Protein AF-A0AAV2HJH3-F1 (afdb_monomer_lite)

InterPro domains:
  IPR036179 Immunoglobulin-like domain superfamily [SSF48726] (33-113)

Organism: Lymnaea stagnalis (NCBI:txid6523)

Sequence (180 aa):
MWKGHMTFYKPNVLYTSAIHNLTVNGVTNITFILEENTHILLSCHVDGNPVSEIQLYNGPYLLIRKSDDKEPISLHTSHYMTCNSFNTFTCVAIQPHTKVNRSVELYTECPIRLKQLIANVTTQLESHIGSLVAILIDIYGYPKPIYYGIIKSNATEISFDVTGWNAFATGYEVSYQEDT

pLDDT: mean 74.4, std 19.14, range [25.94, 95.75]

Foldseek 3Di:
DDDDDDDDDDDQDFFAKDWPAWDWQPDGDQEEEEEAQDKTKTKIKMFGQQFQKKWKDWVVHTPDMDGDRDPTDMDIDIDGHHLDQKTKMKMWIDDPVDIDMDIHIYGYFYDKDWPDDPPPPPVQLVVAAQHWDWDKTQIGGPPPDWDKDWDDDPVDIDIDGADDNIRTDTDDRDDDDDDD

Radius of gyration: 29.6 Å; chains: 1; bounding box: 78×34×103 Å

Secondary structure (DSSP, 8-state):
------PPP--------EEEEEEETTB--SEEEEETT-EEEEEEEEE-SS--EEEEEETTEEEEEE--SSSSEEEEEEEEPPS-S-EEEEEEEE-SS-EEEEEEEEEEEEEEEES---TTHHHHHHTTTTS---B--BEEEESPP-EEEEEE-SS-EEEEEE-SSB--B-----------

Structure (mmCIF, N/CA/C/O backbone):
data_AF-A0AAV2HJH3-F1
#
_entry.id   AF-A0AAV2HJH3-F1
#
loop_
_atom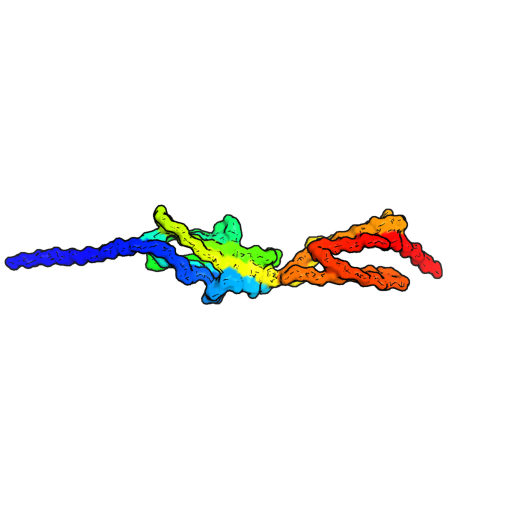_site.group_PDB
_atom_site.id
_atom_site.type_symbol
_atom_site.label_atom_id
_atom_site.label_alt_id
_atom_site.label_comp_id
_atom_site.label_asym_id
_atom_site.label_entity_id
_atom_site.label_seq_id
_atom_site.pdbx_PDB_ins_code
_atom_site.Cartn_x
_atom_site.Cartn_y
_atom_site.Cartn_z
_atom_site.occupancy
_atom_site.B_iso_or_equiv
_atom_site.auth_seq_id
_atom_site.auth_comp_id
_atom_site.auth_asym_id
_atom_site.auth_atom_id
_atom_site.pdbx_PDB_model_num
ATOM 1 N N . MET A 1 1 ? 46.945 -14.490 -51.896 1.00 42.69 1 MET A N 1
ATOM 2 C CA . MET A 1 1 ? 45.886 -14.992 -50.991 1.00 42.69 1 MET A CA 1
ATOM 3 C C . MET A 1 1 ? 45.442 -13.833 -50.113 1.00 42.69 1 MET A C 1
ATOM 5 O O . MET A 1 1 ? 46.225 -13.404 -49.278 1.00 42.69 1 MET A O 1
ATOM 9 N N . TRP A 1 2 ? 44.252 -13.275 -50.338 1.00 43.22 2 TRP A N 1
ATOM 10 C CA . TRP A 1 2 ? 43.721 -12.185 -49.513 1.00 43.22 2 TRP A CA 1
ATOM 11 C C . TRP A 1 2 ? 42.886 -12.784 -48.377 1.00 43.22 2 TRP A C 1
ATOM 13 O O . TRP A 1 2 ? 41.872 -13.427 -48.634 1.00 43.22 2 TRP A O 1
ATOM 23 N N . LYS A 1 3 ? 43.329 -12.614 -47.125 1.00 47.69 3 LYS A N 1
ATOM 24 C CA . LYS A 1 3 ? 42.519 -12.919 -45.938 1.00 47.69 3 LYS A CA 1
ATOM 25 C C . LYS A 1 3 ? 41.659 -11.694 -45.631 1.00 47.69 3 LYS A C 1
ATOM 27 O O . LYS A 1 3 ? 42.154 -10.722 -45.071 1.00 47.69 3 LYS A O 1
ATOM 32 N N . GLY A 1 4 ? 40.393 -11.731 -46.037 1.00 53.78 4 GLY A N 1
ATOM 33 C CA . GLY A 1 4 ? 39.408 -10.732 -45.632 1.00 53.78 4 GLY A CA 1
ATOM 34 C C . GLY A 1 4 ? 39.050 -10.924 -44.161 1.00 53.78 4 GLY A C 1
ATOM 35 O O . GLY A 1 4 ? 38.583 -11.992 -43.773 1.00 53.78 4 GLY A O 1
ATOM 36 N N . HIS A 1 5 ? 39.298 -9.907 -43.340 1.00 58.62 5 HIS A N 1
ATOM 37 C CA . HIS A 1 5 ? 38.822 -9.859 -41.963 1.00 58.62 5 HIS A CA 1
ATOM 38 C C . HIS A 1 5 ? 37.336 -9.486 -41.998 1.00 58.62 5 HIS A C 1
ATOM 40 O O . HIS A 1 5 ? 36.984 -8.379 -42.402 1.00 58.62 5 HIS A O 1
ATOM 46 N N . MET A 1 6 ? 36.462 -10.424 -41.640 1.00 56.09 6 MET A N 1
ATOM 47 C CA . MET A 1 6 ? 35.020 -10.195 -41.606 1.00 56.09 6 MET A CA 1
ATOM 48 C C . MET A 1 6 ? 34.626 -9.818 -40.177 1.00 56.09 6 MET A C 1
ATOM 50 O O . MET A 1 6 ? 34.663 -10.654 -39.277 1.00 56.09 6 MET A O 1
ATOM 54 N N . THR A 1 7 ? 34.300 -8.545 -39.957 1.00 71.81 7 THR A N 1
ATOM 55 C CA . THR A 1 7 ? 33.823 -8.054 -38.659 1.00 71.81 7 THR A CA 1
ATOM 56 C C . THR A 1 7 ? 32.303 -8.131 -38.637 1.00 71.81 7 THR A C 1
ATOM 58 O O . THR A 1 7 ? 31.633 -7.485 -39.439 1.00 71.81 7 THR A O 1
ATOM 61 N N . PHE A 1 8 ? 31.746 -8.917 -37.719 1.00 67.62 8 PHE A N 1
ATOM 62 C CA . PHE A 1 8 ? 30.304 -8.960 -37.502 1.00 67.62 8 PHE A CA 1
ATOM 63 C C . PHE A 1 8 ? 29.881 -7.750 -36.662 1.00 67.62 8 PHE A C 1
ATOM 65 O O . PHE A 1 8 ? 30.355 -7.570 -35.541 1.00 67.62 8 PHE A O 1
ATOM 72 N N . TYR A 1 9 ? 28.993 -6.916 -37.203 1.00 69.75 9 TYR A N 1
ATOM 73 C CA . TYR A 1 9 ? 28.353 -5.833 -36.459 1.00 69.75 9 TYR A CA 1
ATOM 74 C C . TYR A 1 9 ? 27.132 -6.386 -35.723 1.00 69.75 9 TYR A C 1
ATOM 76 O O . TYR A 1 9 ? 26.241 -6.961 -36.348 1.00 69.75 9 TYR A O 1
ATOM 84 N N . LYS A 1 10 ? 27.081 -6.218 -34.398 1.00 74.94 10 LYS A N 1
ATOM 85 C CA . LYS A 1 10 ? 25.877 -6.497 -33.611 1.00 74.94 10 LYS A CA 1
ATOM 86 C C . LYS A 1 10 ? 25.060 -5.200 -33.534 1.00 74.94 10 LYS A C 1
ATOM 88 O O . LYS A 1 10 ? 25.509 -4.278 -32.853 1.00 74.94 10 LYS A O 1
ATOM 93 N N . PRO A 1 11 ? 23.911 -5.086 -34.225 1.00 75.75 11 PRO A N 1
ATOM 94 C CA . PRO A 1 11 ? 23.090 -3.884 -34.140 1.00 75.75 11 PRO A CA 1
ATOM 95 C C . PRO A 1 11 ? 22.551 -3.701 -32.719 1.00 75.75 11 PRO A C 1
ATOM 97 O O . PRO A 1 11 ? 22.084 -4.659 -32.101 1.00 75.75 11 PRO A O 1
ATOM 100 N N . ASN A 1 12 ? 22.620 -2.470 -32.207 1.00 77.94 12 ASN A N 1
ATOM 101 C CA . ASN A 1 12 ? 21.984 -2.095 -30.948 1.00 77.94 12 ASN A CA 1
ATOM 102 C C . ASN A 1 12 ? 20.540 -1.664 -31.239 1.00 77.94 12 ASN A C 1
ATOM 104 O O . ASN A 1 12 ? 20.315 -0.595 -31.807 1.00 77.94 12 ASN A O 1
ATOM 108 N N . VAL A 1 13 ? 19.574 -2.529 -30.930 1.00 80.19 13 VAL A N 1
ATOM 109 C CA . VAL A 1 13 ? 18.151 -2.289 -31.207 1.00 80.19 13 VAL A CA 1
ATOM 110 C C . VAL A 1 13 ? 17.527 -1.586 -30.009 1.00 80.19 13 VAL A C 1
ATOM 112 O O . VAL A 1 13 ? 17.423 -2.184 -28.943 1.00 80.19 13 VAL A O 1
ATOM 115 N N . LEU A 1 14 ? 17.118 -0.331 -30.195 1.00 83.00 14 LEU A N 1
ATOM 116 C CA . LEU A 1 14 ? 16.471 0.484 -29.164 1.00 83.00 14 LEU A CA 1
ATOM 117 C C . LEU A 1 14 ? 14.959 0.232 -29.140 1.00 83.00 14 LEU A C 1
ATOM 119 O O . LEU A 1 14 ? 14.333 0.145 -30.200 1.00 83.00 14 LEU A O 1
ATOM 123 N N . TYR A 1 15 ? 14.369 0.153 -27.949 1.00 84.69 15 TYR A N 1
ATOM 124 C CA . TYR A 1 15 ? 12.925 0.002 -27.766 1.00 84.69 15 TYR A CA 1
ATOM 125 C C . TYR A 1 15 ? 12.446 0.574 -26.430 1.00 84.69 15 TYR A C 1
ATOM 127 O O . TYR A 1 15 ? 13.197 0.725 -25.466 1.00 84.69 15 TYR A O 1
ATOM 135 N N . THR A 1 16 ? 11.160 0.913 -26.387 1.00 84.38 16 THR A N 1
ATOM 136 C CA . THR A 1 16 ? 10.537 1.568 -25.235 1.00 84.38 16 THR A CA 1
ATOM 137 C C . THR A 1 16 ? 10.426 0.640 -24.032 1.00 84.38 16 THR A C 1
ATOM 139 O O . THR A 1 16 ? 10.150 -0.548 -24.197 1.00 84.38 16 THR A O 1
ATOM 142 N N . SER A 1 17 ? 10.530 1.198 -22.825 1.00 84.62 17 SER A N 1
ATOM 143 C CA . SER A 1 17 ? 10.336 0.441 -21.593 1.00 84.62 17 SER A CA 1
ATOM 144 C C . SER A 1 17 ? 8.928 -0.117 -21.465 1.00 84.62 17 SER A C 1
ATOM 146 O O . SER A 1 17 ? 7.937 0.579 -21.692 1.00 84.62 17 SER A O 1
ATOM 148 N N . ALA A 1 18 ? 8.858 -1.352 -20.988 1.00 86.81 18 ALA A N 1
ATOM 149 C CA . ALA A 1 18 ? 7.645 -2.029 -20.583 1.00 86.81 18 ALA A CA 1
ATOM 150 C C . ALA A 1 18 ? 7.811 -2.588 -19.163 1.00 86.81 18 ALA A C 1
ATOM 152 O O . ALA A 1 18 ? 8.771 -3.295 -18.855 1.00 86.81 18 ALA A O 1
ATOM 153 N N . ILE A 1 19 ? 6.842 -2.296 -18.289 1.00 87.81 19 ILE A N 1
ATOM 154 C CA . ILE A 1 19 ? 6.736 -2.950 -16.979 1.00 87.81 19 ILE A CA 1
ATOM 155 C C . ILE A 1 19 ? 5.940 -4.243 -17.167 1.00 87.81 19 ILE A C 1
ATOM 157 O O . ILE A 1 19 ? 4.703 -4.237 -17.177 1.00 87.81 19 ILE A O 1
ATOM 161 N N . HIS A 1 20 ? 6.651 -5.360 -17.309 1.00 86.00 20 HIS A N 1
ATOM 162 C CA . HIS A 1 20 ? 6.037 -6.674 -17.503 1.00 86.00 20 HIS A CA 1
ATOM 163 C C . HIS A 1 20 ? 5.218 -7.094 -16.290 1.00 86.00 20 HIS A C 1
ATOM 165 O O . HIS A 1 20 ? 4.068 -7.521 -16.426 1.00 86.00 20 HIS A O 1
ATOM 171 N N . ASN A 1 21 ? 5.793 -6.934 -15.099 1.00 86.00 21 ASN A N 1
ATOM 172 C CA . ASN A 1 21 ? 5.114 -7.262 -13.863 1.00 86.00 21 ASN A CA 1
ATOM 173 C C . ASN A 1 21 ? 5.417 -6.248 -12.753 1.00 86.00 21 ASN A C 1
ATOM 175 O O . ASN A 1 21 ? 6.498 -5.672 -12.655 1.00 86.00 21 ASN A O 1
ATOM 179 N N . LEU A 1 22 ? 4.397 -6.041 -11.930 1.00 92.19 22 LEU A N 1
ATOM 180 C CA . LEU A 1 22 ? 4.505 -5.540 -10.574 1.00 92.19 22 LEU A CA 1
ATOM 181 C C . LEU A 1 22 ? 3.744 -6.558 -9.732 1.00 92.19 22 LEU A C 1
ATOM 183 O O . LEU A 1 22 ? 2.554 -6.771 -9.967 1.00 92.19 22 LEU A O 1
ATOM 187 N N . THR A 1 23 ? 4.442 -7.249 -8.839 1.00 93.25 23 THR A N 1
ATOM 188 C CA . THR A 1 23 ? 3.873 -8.357 -8.067 1.00 93.25 23 THR A CA 1
ATOM 189 C C . THR A 1 23 ? 3.986 -8.122 -6.580 1.00 93.25 23 THR A C 1
ATOM 191 O O . THR A 1 23 ? 5.016 -7.631 -6.112 1.00 93.25 23 THR A O 1
ATOM 194 N N . VAL A 1 24 ? 2.986 -8.605 -5.852 1.00 91.12 24 VAL A N 1
ATOM 195 C CA . VAL A 1 24 ? 3.006 -8.751 -4.396 1.00 91.12 24 VAL A CA 1
ATOM 196 C C . VAL A 1 24 ? 3.103 -10.243 -4.101 1.00 91.12 24 VAL A C 1
ATOM 198 O O . VAL A 1 24 ? 2.250 -11.009 -4.544 1.00 91.12 24 VAL A O 1
ATOM 201 N N . ASN A 1 25 ? 4.164 -10.679 -3.418 1.00 91.75 25 ASN A N 1
ATOM 202 C CA . ASN A 1 25 ? 4.420 -12.096 -3.115 1.00 91.75 25 ASN A CA 1
ATOM 203 C C . ASN A 1 25 ? 4.352 -13.008 -4.362 1.00 91.75 25 ASN A C 1
ATOM 205 O O . ASN A 1 25 ? 3.844 -14.124 -4.308 1.00 91.75 25 ASN A O 1
ATOM 209 N N . GLY A 1 26 ? 4.838 -12.515 -5.507 1.00 89.31 26 GLY A N 1
ATOM 210 C CA . GLY A 1 26 ? 4.837 -13.243 -6.783 1.00 89.31 26 GLY A CA 1
ATOM 211 C C . GLY A 1 26 ? 3.496 -13.255 -7.529 1.00 89.31 26 GLY A C 1
ATOM 212 O O . GLY A 1 26 ? 3.428 -13.769 -8.643 1.00 89.31 26 GLY A O 1
ATOM 213 N N . VAL A 1 27 ? 2.443 -12.654 -6.973 1.00 90.38 27 VAL A N 1
ATOM 214 C CA . VAL A 1 27 ? 1.119 -12.578 -7.601 1.00 90.38 27 VAL A CA 1
ATOM 215 C C . VAL A 1 27 ? 0.965 -11.257 -8.353 1.00 90.38 27 VAL A C 1
ATOM 217 O O . VAL A 1 27 ? 1.280 -10.188 -7.827 1.00 90.38 27 VAL A O 1
ATOM 220 N N . THR A 1 28 ? 0.458 -11.324 -9.586 1.00 85.75 28 THR A N 1
ATOM 221 C CA . THR A 1 28 ? 0.037 -10.148 -10.361 1.00 85.75 28 THR A CA 1
ATOM 222 C C . THR A 1 28 ? -1.455 -9.911 -10.137 1.00 85.75 28 THR A C 1
ATOM 224 O O . THR A 1 28 ? -2.296 -10.613 -10.687 1.00 85.75 28 THR A O 1
ATOM 227 N N . ASN A 1 29 ? -1.799 -8.925 -9.315 1.00 81.56 29 ASN A N 1
ATOM 228 C CA . ASN A 1 29 ? -3.172 -8.441 -9.183 1.00 81.56 29 ASN A CA 1
ATOM 229 C C . ASN A 1 29 ? -3.154 -6.913 -9.078 1.00 81.56 29 ASN A C 1
ATOM 231 O O . ASN A 1 29 ? -2.129 -6.327 -8.731 1.00 81.56 29 ASN A O 1
ATOM 235 N N . ILE A 1 30 ? -4.267 -6.275 -9.422 1.00 81.00 30 ILE A N 1
ATOM 236 C CA . ILE A 1 30 ? -4.428 -4.821 -9.318 1.00 81.00 30 ILE A CA 1
ATOM 237 C C . ILE A 1 30 ? -4.726 -4.435 -7.866 1.00 81.00 30 ILE A C 1
ATOM 239 O O . ILE A 1 30 ? -4.262 -3.394 -7.408 1.00 81.00 30 ILE A O 1
ATOM 243 N N . THR A 1 31 ? -5.425 -5.310 -7.137 1.00 87.12 31 THR A N 1
ATOM 244 C CA . THR A 1 31 ? -5.862 -5.064 -5.765 1.00 87.12 31 THR A CA 1
ATOM 245 C C . THR A 1 31 ? -5.603 -6.275 -4.874 1.00 87.12 31 THR A C 1
ATOM 247 O O . THR A 1 31 ? -5.860 -7.414 -5.268 1.00 87.12 31 THR A O 1
ATOM 250 N N . PHE A 1 32 ? -5.132 -6.026 -3.655 1.00 88.19 32 PHE A N 1
ATOM 251 C CA . PHE A 1 32 ? -4.899 -7.032 -2.621 1.00 88.19 32 PHE A CA 1
ATOM 252 C C . PHE A 1 32 ? -5.515 -6.590 -1.295 1.00 88.19 32 PHE A C 1
ATOM 254 O O . PHE A 1 32 ? -5.503 -5.405 -0.970 1.00 88.19 32 PHE A O 1
ATOM 261 N N . ILE A 1 33 ? -5.999 -7.555 -0.518 1.00 88.56 33 ILE A N 1
ATOM 262 C CA . ILE A 1 33 ? -6.443 -7.367 0.864 1.00 88.56 33 ILE A CA 1
ATOM 263 C C . ILE A 1 33 ? -5.548 -8.252 1.730 1.00 88.56 33 ILE A C 1
ATOM 265 O O . ILE A 1 33 ? -5.415 -9.442 1.445 1.00 88.56 33 ILE A O 1
ATOM 269 N N . LEU A 1 34 ? -4.877 -7.664 2.717 1.00 90.06 34 LEU A N 1
ATOM 270 C CA . LEU A 1 34 ? -3.889 -8.329 3.569 1.00 90.06 34 LEU A CA 1
ATOM 271 C C . LEU A 1 34 ? -4.120 -7.980 5.034 1.00 90.06 34 LEU A C 1
ATOM 273 O O . LEU A 1 34 ? -4.590 -6.891 5.338 1.00 90.06 34 LEU A O 1
ATOM 277 N N . GLU A 1 35 ? -3.713 -8.853 5.945 1.00 90.56 35 GLU A N 1
ATOM 278 C CA . GLU A 1 35 ? -3.770 -8.565 7.379 1.00 90.56 35 GLU A CA 1
ATOM 279 C C . GLU A 1 35 ? -2.667 -7.580 7.804 1.00 90.56 35 GLU A C 1
ATOM 281 O O . GLU A 1 35 ? -1.578 -7.523 7.216 1.00 90.56 35 GLU A O 1
ATOM 286 N N . GLU A 1 36 ? -2.915 -6.815 8.865 1.00 90.25 36 GLU A N 1
ATOM 287 C CA . GLU A 1 36 ? -1.891 -5.994 9.511 1.00 90.25 36 GLU A CA 1
ATOM 288 C C . GLU A 1 36 ? -0.672 -6.828 9.931 1.00 90.25 36 GLU A C 1
ATOM 290 O O . GLU A 1 36 ? -0.783 -7.965 10.380 1.00 90.25 36 GLU A O 1
ATOM 295 N N . ASN A 1 37 ? 0.515 -6.234 9.813 1.00 89.12 37 ASN A N 1
ATOM 296 C CA . ASN A 1 37 ? 1.821 -6.851 10.040 1.00 89.12 37 ASN A CA 1
ATOM 297 C C . ASN A 1 37 ? 2.178 -7.967 9.049 1.00 89.12 37 ASN A C 1
ATOM 299 O O . ASN A 1 37 ? 3.236 -8.584 9.192 1.00 89.12 37 ASN A O 1
ATOM 303 N N . THR A 1 38 ? 1.372 -8.183 8.004 1.00 90.88 38 THR A N 1
ATOM 304 C CA . THR A 1 38 ? 1.768 -9.051 6.893 1.00 90.88 38 THR A CA 1
ATOM 305 C C . THR A 1 38 ? 3.043 -8.513 6.255 1.00 90.88 38 THR A C 1
ATOM 307 O O . THR A 1 38 ? 3.132 -7.343 5.872 1.00 90.88 38 THR A O 1
ATOM 310 N N . HIS A 1 39 ? 4.031 -9.391 6.120 1.00 92.19 39 HIS A N 1
ATOM 311 C CA . HIS A 1 39 ? 5.250 -9.118 5.379 1.00 92.19 39 HIS A CA 1
ATOM 312 C C . HIS A 1 39 ? 5.017 -9.381 3.888 1.00 92.19 39 HIS A C 1
ATOM 314 O O . HIS A 1 39 ? 4.644 -10.490 3.497 1.00 92.19 39 HIS A O 1
ATOM 320 N N . ILE A 1 40 ? 5.251 -8.369 3.053 1.00 92.19 40 ILE A N 1
ATOM 321 C CA . ILE A 1 40 ? 5.126 -8.476 1.600 1.00 92.19 40 ILE A CA 1
ATOM 322 C C . ILE A 1 40 ? 6.465 -8.294 0.901 1.00 92.19 40 ILE A C 1
ATOM 324 O O . ILE A 1 40 ? 7.274 -7.445 1.276 1.00 92.19 40 ILE A O 1
ATOM 328 N N . LEU A 1 41 ? 6.661 -9.062 -0.166 1.00 94.31 41 LEU A N 1
ATOM 329 C CA . LEU A 1 41 ? 7.722 -8.878 -1.142 1.00 94.31 41 LEU A CA 1
ATOM 330 C C . LEU A 1 41 ? 7.138 -8.237 -2.399 1.00 94.31 41 LEU A C 1
ATOM 332 O O . LEU A 1 41 ? 6.381 -8.863 -3.146 1.00 94.31 41 LEU A O 1
ATOM 336 N N . LEU A 1 42 ? 7.527 -6.995 -2.647 1.00 94.19 42 LEU A N 1
ATOM 337 C CA . LEU A 1 42 ? 7.209 -6.280 -3.872 1.00 94.19 42 LEU A CA 1
ATOM 338 C C . LEU A 1 42 ? 8.306 -6.539 -4.889 1.00 94.19 42 LEU A C 1
ATOM 340 O O . LEU A 1 42 ? 9.487 -6.387 -4.581 1.00 94.19 42 LEU A O 1
ATOM 344 N N . SER A 1 43 ? 7.910 -6.913 -6.100 1.00 94.25 43 SER A N 1
ATOM 345 C CA . SER A 1 43 ? 8.837 -7.114 -7.213 1.00 94.25 43 SER A CA 1
ATOM 346 C C . SER A 1 43 ? 8.345 -6.364 -8.434 1.00 94.25 43 SER A C 1
ATOM 348 O O . SER A 1 43 ? 7.170 -6.467 -8.779 1.00 94.25 43 SER A O 1
ATOM 350 N N . CYS A 1 44 ? 9.238 -5.631 -9.087 1.00 93.31 44 CYS A N 1
ATOM 351 C CA . CYS A 1 44 ? 8.969 -5.003 -10.368 1.00 93.31 44 CYS A CA 1
ATOM 352 C C . CYS A 1 44 ? 10.008 -5.436 -11.396 1.00 93.31 44 CYS A C 1
ATOM 354 O O . CYS A 1 44 ? 11.210 -5.322 -11.140 1.00 93.31 44 CYS A O 1
ATOM 356 N N . HIS A 1 45 ? 9.535 -5.904 -12.548 1.00 91.75 45 HIS A N 1
ATOM 357 C CA . HIS A 1 45 ? 10.371 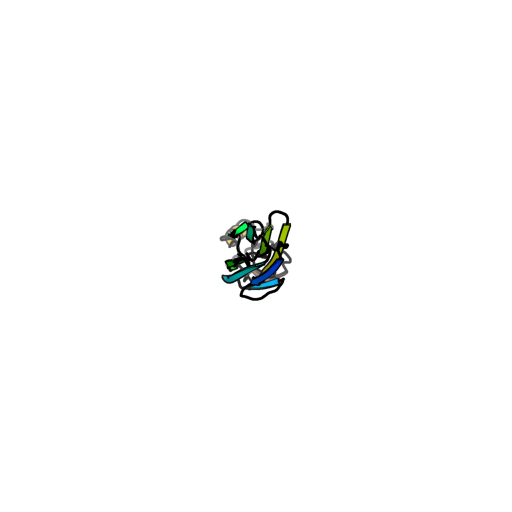-6.302 -13.672 1.00 91.75 45 HIS A CA 1
ATOM 358 C C . HIS A 1 45 ? 10.108 -5.404 -14.876 1.00 91.75 45 HIS A C 1
ATOM 360 O O . HIS A 1 45 ? 8.978 -5.295 -15.368 1.00 91.75 45 HIS A O 1
ATOM 366 N N . VAL A 1 46 ? 11.184 -4.819 -15.386 1.00 91.06 46 VAL A N 1
ATOM 367 C CA . VAL A 1 46 ? 11.187 -3.890 -16.511 1.00 91.06 46 VAL A CA 1
ATOM 368 C C . VAL A 1 46 ? 12.116 -4.407 -17.598 1.00 91.06 46 VAL A C 1
ATOM 370 O O . VAL A 1 46 ? 13.228 -4.851 -17.322 1.00 91.06 46 VAL A O 1
ATOM 373 N N . ASP A 1 47 ? 11.644 -4.322 -18.832 1.00 88.81 47 ASP A N 1
ATOM 374 C CA . ASP A 1 47 ? 12.427 -4.528 -20.050 1.00 88.81 47 ASP A CA 1
ATOM 375 C C . ASP A 1 47 ? 12.390 -3.231 -20.876 1.00 88.81 47 ASP A C 1
ATOM 377 O O . ASP A 1 47 ? 11.412 -2.486 -20.765 1.00 88.81 47 ASP A O 1
ATOM 381 N N . GLY A 1 48 ? 13.421 -2.906 -21.656 1.00 82.44 48 GLY A N 1
ATOM 382 C CA . GLY A 1 48 ? 13.447 -1.693 -22.480 1.00 82.44 48 GLY A CA 1
ATOM 383 C C . GLY A 1 48 ? 14.843 -1.189 -22.795 1.00 82.44 48 GLY A C 1
ATOM 384 O O . GLY A 1 48 ? 15.547 -0.857 -21.861 1.00 82.44 48 GLY A O 1
ATOM 385 N N . ASN A 1 49 ? 15.209 -0.979 -24.061 1.00 84.69 49 ASN A N 1
ATOM 386 C CA . ASN A 1 49 ? 16.573 -0.566 -24.416 1.00 84.69 49 ASN A CA 1
ATOM 387 C C . ASN A 1 49 ? 16.723 0.900 -24.837 1.00 84.69 49 ASN A C 1
ATOM 389 O O . ASN A 1 49 ? 16.195 1.273 -25.891 1.00 84.69 49 ASN A O 1
ATOM 393 N N . PRO A 1 50 ? 17.495 1.727 -24.099 1.00 79.75 50 PRO A N 1
ATOM 394 C CA . PRO A 1 50 ? 18.139 1.457 -22.804 1.00 79.75 50 PRO A CA 1
ATOM 395 C C . PRO A 1 50 ? 17.176 1.740 -21.642 1.00 79.75 50 PRO A C 1
ATOM 397 O O . PRO A 1 50 ? 16.452 2.738 -21.685 1.00 79.75 50 PRO A O 1
ATOM 400 N N . VAL A 1 51 ? 17.178 0.944 -20.569 1.00 77.62 51 VAL A N 1
ATOM 401 C CA . VAL A 1 51 ? 16.579 1.387 -19.300 1.00 77.62 51 VAL A CA 1
ATOM 402 C C . VAL A 1 51 ? 17.612 2.266 -18.610 1.00 77.62 51 VAL A C 1
ATOM 404 O O . VAL A 1 51 ? 18.783 1.925 -18.575 1.00 77.62 51 VAL A O 1
ATOM 407 N N . SER A 1 52 ? 17.204 3.418 -18.084 1.00 79.50 52 SER A N 1
ATOM 408 C CA . SER A 1 52 ? 18.113 4.287 -17.323 1.00 79.50 52 SER A CA 1
ATOM 409 C C . SER A 1 52 ? 17.863 4.184 -15.824 1.00 79.50 52 SER A C 1
ATOM 411 O O . SER A 1 52 ? 18.795 4.266 -15.022 1.00 79.50 52 SER A O 1
ATOM 413 N N . GLU A 1 53 ? 16.604 4.000 -15.420 1.00 90.88 53 GLU A N 1
ATOM 414 C CA . GLU A 1 53 ? 16.246 3.897 -14.010 1.00 90.88 53 GLU A CA 1
ATOM 415 C C . GLU A 1 53 ? 14.918 3.160 -13.799 1.00 90.88 53 GLU A C 1
ATOM 417 O O . GLU A 1 53 ? 13.954 3.350 -14.541 1.00 90.88 53 GLU A O 1
ATOM 422 N N . ILE A 1 54 ? 14.850 2.355 -12.742 1.00 93.19 54 ILE A N 1
ATOM 423 C CA . ILE A 1 54 ? 13.619 1.805 -12.175 1.00 93.19 54 ILE A CA 1
ATOM 424 C C . ILE A 1 54 ? 13.459 2.310 -10.739 1.00 93.19 54 ILE A C 1
ATOM 426 O O . ILE A 1 54 ? 14.404 2.301 -9.949 1.00 93.19 54 ILE A O 1
ATOM 430 N N . GLN A 1 55 ? 12.255 2.746 -10.390 1.00 95.38 55 GLN A N 1
ATOM 431 C CA . GLN A 1 55 ? 11.905 3.283 -9.077 1.00 95.38 55 GLN A CA 1
ATOM 432 C C . GLN A 1 55 ? 10.640 2.601 -8.566 1.00 95.38 55 GLN A C 1
ATOM 434 O O . GLN A 1 55 ? 9.724 2.326 -9.340 1.00 95.38 55 GLN A O 1
ATOM 439 N N . LEU A 1 56 ? 10.566 2.365 -7.260 1.00 95.56 56 LEU A N 1
ATOM 440 C CA . LEU A 1 56 ? 9.368 1.853 -6.606 1.00 95.56 56 LEU A CA 1
ATOM 441 C C . LEU A 1 56 ? 8.967 2.770 -5.454 1.00 95.56 56 LEU A C 1
ATOM 443 O O . LEU A 1 56 ? 9.779 3.091 -4.586 1.00 95.56 56 LEU A O 1
ATOM 447 N N . TYR A 1 57 ? 7.700 3.163 -5.456 1.00 95.00 57 TYR A N 1
ATOM 448 C CA . TYR A 1 57 ? 7.102 4.100 -4.513 1.00 95.00 57 TYR A CA 1
ATOM 449 C C . TYR A 1 57 ? 6.024 3.422 -3.663 1.00 95.00 57 TYR A C 1
ATOM 451 O O . TYR A 1 57 ? 5.355 2.522 -4.164 1.00 95.00 57 TYR A O 1
ATOM 459 N N . ASN A 1 58 ? 5.819 3.894 -2.428 1.00 92.19 58 ASN A N 1
ATOM 460 C CA . ASN A 1 58 ? 4.576 3.737 -1.664 1.00 92.19 58 ASN A CA 1
ATOM 461 C C . ASN A 1 58 ? 3.931 5.124 -1.509 1.00 92.19 58 ASN A C 1
ATOM 463 O O . ASN A 1 58 ? 4.449 5.980 -0.786 1.00 92.19 58 ASN A O 1
ATOM 467 N N . GLY A 1 59 ? 2.840 5.373 -2.232 1.00 89.75 59 GLY A N 1
ATOM 468 C CA . GLY A 1 59 ? 2.251 6.703 -2.360 1.00 89.75 59 GLY A CA 1
ATOM 469 C C . GLY A 1 59 ? 3.291 7.713 -2.875 1.00 89.75 59 GLY A C 1
ATOM 470 O O . GLY A 1 59 ? 3.892 7.475 -3.924 1.00 89.75 59 GLY A O 1
ATOM 471 N N . PRO A 1 60 ? 3.547 8.826 -2.161 1.00 91.19 60 PRO A N 1
ATOM 472 C CA . PRO A 1 60 ? 4.557 9.809 -2.557 1.00 91.19 60 PRO A CA 1
ATOM 473 C C . PRO A 1 60 ? 5.995 9.413 -2.172 1.00 91.19 60 PRO A C 1
ATOM 475 O O . PRO A 1 60 ? 6.942 10.089 -2.573 1.00 91.19 60 PRO A O 1
ATOM 478 N N . TYR A 1 61 ? 6.186 8.354 -1.380 1.00 92.12 61 TYR A N 1
ATOM 479 C CA . TYR A 1 61 ? 7.483 8.011 -0.799 1.00 92.12 61 TYR A CA 1
ATOM 480 C C . TYR A 1 61 ? 8.251 7.028 -1.683 1.00 92.12 61 TYR A C 1
ATOM 482 O O . TYR A 1 61 ? 7.769 5.932 -1.966 1.00 92.12 61 TYR A O 1
ATOM 490 N N . LEU A 1 62 ? 9.467 7.397 -2.095 1.00 94.31 62 LEU A N 1
ATOM 491 C CA . LEU A 1 62 ? 10.380 6.497 -2.803 1.00 94.31 62 LEU A CA 1
ATOM 492 C C . LEU A 1 62 ? 10.913 5.439 -1.829 1.00 94.31 62 LEU A C 1
ATOM 494 O O . LEU A 1 62 ? 11.568 5.781 -0.848 1.00 94.31 62 LEU A O 1
ATOM 498 N N . LEU A 1 63 ? 10.668 4.163 -2.120 1.00 92.75 63 LEU A N 1
ATOM 499 C CA . LEU A 1 63 ? 11.177 3.047 -1.321 1.00 92.75 63 LEU A CA 1
ATOM 500 C C . LEU A 1 63 ? 12.584 2.654 -1.756 1.00 92.75 63 LEU A C 1
ATOM 502 O O . LEU A 1 63 ? 13.467 2.446 -0.931 1.00 92.75 63 LEU A O 1
ATOM 506 N N . ILE A 1 64 ? 12.777 2.510 -3.067 1.00 94.94 64 ILE A N 1
ATOM 507 C CA . ILE A 1 64 ? 14.024 2.030 -3.653 1.00 94.94 64 ILE A CA 1
ATOM 508 C C . ILE A 1 64 ? 14.104 2.456 -5.122 1.00 94.94 64 ILE A C 1
ATOM 510 O O . ILE A 1 64 ? 13.088 2.593 -5.808 1.00 94.94 64 ILE A O 1
ATOM 514 N N . ARG A 1 65 ? 15.330 2.653 -5.604 1.00 94.62 65 ARG A N 1
ATOM 515 C CA . ARG A 1 65 ? 15.642 2.922 -7.007 1.00 94.62 65 ARG A CA 1
ATOM 516 C C . ARG A 1 65 ? 16.856 2.119 -7.449 1.00 94.62 65 ARG A C 1
ATOM 518 O O . ARG A 1 65 ? 17.726 1.821 -6.628 1.00 94.62 65 ARG A O 1
ATOM 525 N N . LYS A 1 66 ? 16.937 1.816 -8.738 1.00 92.00 66 LYS A N 1
ATOM 526 C CA . LYS A 1 66 ? 18.095 1.186 -9.369 1.00 92.00 66 LYS A CA 1
ATOM 527 C C . LYS A 1 66 ? 18.294 1.771 -10.764 1.00 92.00 66 LYS A C 1
ATOM 529 O O . LYS A 1 66 ? 17.341 1.860 -11.529 1.00 92.00 66 LYS A O 1
ATOM 534 N N . SER A 1 67 ? 19.532 2.116 -11.088 1.00 88.25 67 SER A N 1
ATOM 535 C CA . SER A 1 67 ? 19.962 2.470 -12.441 1.00 88.25 67 SER A CA 1
ATOM 536 C C . SER A 1 67 ? 20.872 1.367 -12.954 1.00 88.25 67 SER A C 1
ATOM 538 O O . SER A 1 67 ? 21.750 0.908 -12.220 1.00 88.25 67 SER A O 1
ATOM 540 N N . ASP A 1 68 ? 20.630 0.901 -14.168 1.00 79.19 68 ASP A N 1
ATOM 541 C CA . ASP A 1 68 ? 21.430 -0.129 -14.823 1.00 79.19 68 ASP A CA 1
ATOM 542 C C . ASP A 1 68 ? 21.253 0.048 -16.327 1.00 79.19 68 ASP A C 1
ATOM 544 O O . ASP A 1 68 ? 20.128 0.223 -16.775 1.00 79.19 68 ASP A O 1
ATOM 548 N N . ASP A 1 69 ? 22.336 -0.024 -17.091 1.00 70.44 69 ASP A N 1
ATOM 549 C CA . ASP A 1 69 ? 22.269 0.024 -18.557 1.00 70.44 69 ASP A CA 1
ATOM 550 C C . ASP A 1 69 ? 22.024 -1.381 -19.145 1.00 70.44 69 ASP A C 1
ATOM 552 O O . ASP A 1 69 ? 22.064 -1.583 -20.360 1.00 70.44 69 ASP A O 1
ATOM 556 N N . LYS A 1 70 ? 21.852 -2.386 -18.272 1.00 69.31 70 LYS A N 1
ATOM 557 C CA . LYS A 1 70 ? 21.590 -3.780 -18.628 1.00 69.31 70 LYS A CA 1
ATOM 558 C C . LYS A 1 70 ? 20.117 -4.116 -18.491 1.00 69.31 70 LYS A C 1
ATOM 560 O O . LYS A 1 70 ? 19.478 -3.801 -17.492 1.00 69.31 70 LYS A O 1
ATOM 565 N N . GLU A 1 71 ? 19.637 -4.892 -19.449 1.00 71.88 71 GLU A N 1
ATOM 566 C CA . GLU A 1 71 ? 18.282 -5.425 -19.464 1.00 71.88 71 GLU A CA 1
ATOM 567 C C . GLU A 1 71 ? 18.241 -6.945 -19.295 1.00 71.88 71 GLU A C 1
ATOM 569 O O . GLU A 1 71 ? 19.160 -7.645 -19.738 1.00 71.88 71 GLU A O 1
ATOM 574 N N . PRO A 1 72 ? 17.150 -7.475 -18.718 1.00 82.19 72 PRO A N 1
ATOM 575 C CA . PRO A 1 72 ? 16.080 -6.743 -18.030 1.00 82.19 72 PRO A CA 1
ATOM 576 C C . PRO A 1 72 ? 16.488 -6.284 -16.618 1.00 82.19 72 PRO A C 1
ATOM 578 O O . PRO A 1 72 ? 17.332 -6.904 -15.966 1.00 82.19 72 PRO A O 1
ATOM 581 N N . ILE A 1 73 ? 15.838 -5.235 -16.101 1.00 86.81 73 ILE A N 1
ATOM 582 C CA . ILE A 1 73 ? 16.036 -4.782 -14.718 1.00 86.81 73 ILE A CA 1
ATOM 583 C C . ILE A 1 73 ? 14.910 -5.306 -13.833 1.00 86.81 73 ILE A C 1
ATOM 585 O O . ILE A 1 73 ? 13.731 -5.050 -14.069 1.00 86.81 73 ILE A O 1
ATOM 589 N N . SER A 1 74 ? 15.294 -5.989 -12.757 1.00 88.94 74 SER A N 1
ATOM 590 C CA . SER A 1 74 ? 14.392 -6.350 -11.664 1.00 88.94 74 SER A CA 1
ATOM 591 C C . SER A 1 74 ? 14.751 -5.603 -10.386 1.00 88.94 74 SER A C 1
ATOM 593 O O . SER A 1 74 ? 15.931 -5.404 -10.070 1.00 88.94 74 SER A O 1
ATOM 595 N N . LEU A 1 75 ? 13.721 -5.196 -9.654 1.00 91.88 75 LEU A N 1
ATOM 596 C CA . LEU A 1 75 ? 13.828 -4.503 -8.381 1.00 91.88 75 LEU A CA 1
ATOM 597 C C . LEU A 1 75 ? 12.877 -5.140 -7.367 1.00 91.88 75 LEU A C 1
ATOM 599 O O . LEU A 1 75 ? 11.702 -5.360 -7.659 1.00 91.88 75 LEU A O 1
ATOM 603 N N . HIS A 1 76 ? 13.405 -5.422 -6.177 1.00 92.50 76 HIS A N 1
ATOM 604 C CA . HIS A 1 76 ? 12.687 -6.092 -5.100 1.00 92.50 76 HIS A CA 1
ATOM 605 C C . HIS A 1 76 ? 12.814 -5.292 -3.806 1.00 92.50 76 HIS A C 1
ATOM 607 O O . HIS A 1 76 ? 13.893 -4.786 -3.496 1.00 92.50 76 HIS A O 1
ATOM 613 N N . THR A 1 77 ? 11.731 -5.193 -3.041 1.00 93.38 77 THR A N 1
ATOM 614 C CA . THR A 1 77 ? 11.767 -4.636 -1.684 1.00 93.38 77 THR A CA 1
ATOM 615 C C . THR A 1 77 ? 10.745 -5.319 -0.789 1.00 93.38 77 THR A C 1
ATOM 617 O O . THR A 1 77 ? 9.699 -5.776 -1.254 1.00 93.38 77 THR A O 1
ATOM 620 N N . SER A 1 78 ? 11.053 -5.382 0.499 1.00 92.06 78 SER A N 1
ATOM 621 C CA . SER A 1 78 ? 10.150 -5.869 1.534 1.00 92.06 78 SER A CA 1
ATOM 622 C C . SER A 1 78 ? 9.403 -4.716 2.193 1.00 92.06 78 SER A C 1
ATOM 624 O O . SER A 1 78 ? 9.991 -3.666 2.464 1.00 92.06 78 SER A O 1
ATOM 626 N N . HIS A 1 79 ? 8.134 -4.924 2.525 1.00 90.25 79 HIS A N 1
ATOM 627 C CA . HIS A 1 79 ? 7.345 -3.967 3.293 1.00 90.25 79 HIS A CA 1
ATOM 628 C C . HIS A 1 79 ? 6.469 -4.693 4.316 1.00 90.25 79 HIS A C 1
ATOM 630 O O . HIS A 1 79 ? 5.998 -5.798 4.056 1.00 90.25 79 HIS A O 1
ATOM 636 N N . TYR A 1 80 ? 6.254 -4.074 5.475 1.00 90.25 80 TYR A N 1
ATOM 637 C CA . TYR A 1 80 ? 5.283 -4.549 6.456 1.00 90.25 80 TYR A CA 1
ATOM 638 C C . TYR A 1 80 ? 4.012 -3.729 6.331 1.00 90.25 80 TYR A C 1
ATOM 640 O O . TYR A 1 80 ? 4.064 -2.499 6.338 1.00 90.25 80 TYR A O 1
ATOM 648 N N . MET A 1 81 ? 2.876 -4.409 6.234 1.00 88.44 81 MET A N 1
ATOM 649 C CA . MET A 1 81 ? 1.586 -3.738 6.198 1.00 88.44 81 MET A CA 1
ATOM 650 C C . MET A 1 81 ? 1.276 -3.148 7.572 1.00 88.44 81 MET A C 1
ATOM 652 O O . MET A 1 81 ? 1.229 -3.863 8.569 1.00 88.44 81 MET A O 1
ATOM 656 N N . THR A 1 82 ? 1.052 -1.843 7.635 1.00 86.88 82 THR A N 1
ATOM 657 C CA . THR A 1 82 ? 0.546 -1.170 8.836 1.00 86.88 82 THR A CA 1
ATOM 658 C C . THR A 1 82 ? -0.966 -1.006 8.734 1.00 86.88 82 THR A C 1
ATOM 660 O O . THR A 1 82 ? -1.517 -1.038 7.628 1.00 86.88 82 THR A O 1
ATOM 663 N N . CYS A 1 83 ? -1.645 -0.813 9.872 1.00 82.50 83 CYS A N 1
ATOM 664 C CA . CYS A 1 83 ? -3.056 -0.412 9.909 1.00 82.50 83 CYS A CA 1
ATOM 665 C C . CYS A 1 83 ? -3.186 1.031 9.402 1.00 82.50 83 CYS A C 1
ATOM 667 O O . CYS A 1 83 ? -3.359 1.987 10.155 1.00 82.50 83 CYS A O 1
ATOM 669 N N . ASN A 1 84 ? -3.019 1.178 8.096 1.00 72.19 84 ASN A N 1
ATOM 670 C CA . ASN A 1 84 ? -3.234 2.386 7.339 1.00 72.19 84 ASN A CA 1
ATOM 671 C C . ASN A 1 84 ? -4.170 1.988 6.205 1.00 72.19 84 ASN A C 1
ATOM 673 O O . ASN A 1 84 ? -3.921 1.009 5.502 1.00 72.19 84 ASN A O 1
ATOM 677 N N . SER A 1 85 ? -5.281 2.699 6.074 1.00 65.75 85 SER A N 1
ATOM 678 C CA . SER A 1 85 ? -6.473 2.203 5.381 1.00 65.75 85 SER A CA 1
ATOM 679 C C . SER A 1 85 ? -6.341 2.047 3.860 1.00 65.75 85 SER A C 1
ATOM 681 O O . SER A 1 85 ? -7.337 1.743 3.214 1.00 65.75 85 SER A O 1
ATOM 683 N N . PHE A 1 86 ? -5.156 2.250 3.279 1.00 83.75 86 PHE A N 1
ATOM 684 C CA . PHE A 1 86 ? -4.859 2.060 1.859 1.00 83.75 86 PHE A CA 1
ATOM 685 C C . PHE A 1 86 ? -3.371 2.338 1.592 1.00 83.75 86 PHE A C 1
ATOM 687 O O . PHE A 1 86 ? -2.851 3.361 2.039 1.00 83.75 86 PHE A O 1
ATOM 694 N N . ASN A 1 87 ? -2.692 1.476 0.837 1.00 88.75 87 ASN A N 1
ATOM 695 C CA . ASN A 1 87 ? -1.363 1.742 0.285 1.00 88.75 87 ASN A CA 1
ATOM 696 C C . ASN A 1 87 ? -1.392 1.575 -1.240 1.00 88.75 87 ASN A C 1
ATOM 698 O O . ASN A 1 87 ? -1.990 0.632 -1.757 1.00 88.75 87 ASN A O 1
ATOM 702 N N . THR A 1 88 ? -0.696 2.453 -1.962 1.00 92.62 88 THR A N 1
ATOM 703 C CA . THR A 1 88 ? -0.529 2.338 -3.418 1.00 92.62 88 THR A CA 1
ATOM 704 C C . THR A 1 88 ? 0.941 2.200 -3.738 1.00 92.62 88 THR A C 1
ATOM 706 O O . THR A 1 88 ? 1.710 3.147 -3.558 1.00 92.62 88 THR A O 1
ATOM 709 N N . PHE A 1 89 ? 1.335 1.048 -4.268 1.00 93.38 89 PHE A N 1
ATOM 710 C CA . PHE A 1 89 ? 2.706 0.844 -4.703 1.00 93.38 89 PHE A CA 1
ATOM 711 C C . PHE A 1 89 ? 2.810 1.092 -6.193 1.00 93.38 89 PHE A C 1
ATOM 713 O O . PHE A 1 89 ? 2.062 0.507 -6.970 1.00 93.38 89 PHE A O 1
ATOM 720 N N . THR A 1 90 ? 3.731 1.963 -6.592 1.00 95.75 90 THR A N 1
ATOM 721 C CA . THR A 1 90 ? 3.905 2.350 -7.994 1.00 95.75 90 THR A CA 1
ATOM 722 C C . THR A 1 90 ? 5.324 2.065 -8.433 1.00 95.75 90 THR A C 1
ATOM 724 O O . THR A 1 90 ? 6.270 2.639 -7.896 1.00 95.75 90 THR A O 1
ATOM 727 N N . CYS A 1 91 ? 5.467 1.192 -9.423 1.00 95.44 91 CYS A N 1
ATOM 728 C CA . CYS A 1 91 ? 6.717 1.007 -10.133 1.00 95.44 91 CYS A CA 1
ATOM 729 C C . CYS A 1 91 ? 6.787 1.967 -11.316 1.00 95.44 91 CYS A C 1
ATOM 731 O O . CYS A 1 91 ? 5.810 2.136 -12.046 1.00 95.44 91 CYS A O 1
ATOM 733 N N . VAL A 1 92 ? 7.943 2.585 -11.508 1.00 95.06 92 VAL A N 1
ATOM 734 C CA . VAL A 1 92 ? 8.210 3.550 -12.569 1.00 95.06 92 VAL A CA 1
ATOM 735 C C . VAL A 1 92 ? 9.490 3.135 -13.278 1.00 95.06 92 VAL A C 1
ATO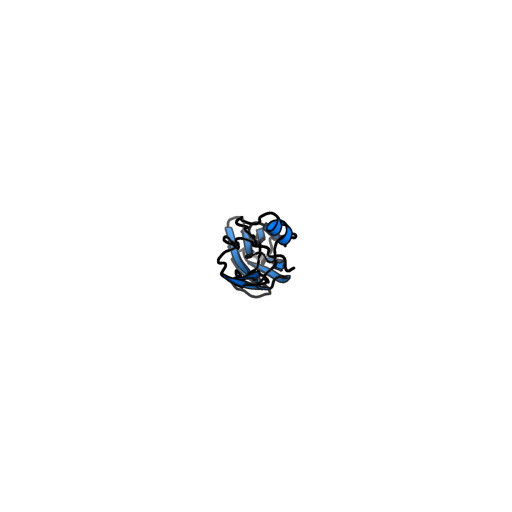M 737 O O . VAL A 1 92 ? 10.526 2.998 -12.635 1.00 95.06 92 VAL A O 1
ATOM 740 N N . ALA A 1 93 ? 9.425 2.970 -14.595 1.00 93.44 93 ALA A N 1
ATOM 741 C CA . ALA A 1 93 ? 10.589 2.802 -15.453 1.00 93.44 93 ALA A CA 1
ATOM 742 C C . ALA A 1 93 ? 10.842 4.089 -16.240 1.00 93.44 93 ALA A C 1
ATOM 744 O O . ALA A 1 93 ? 9.917 4.662 -16.826 1.00 93.44 93 ALA A O 1
ATOM 745 N N . ILE A 1 94 ? 12.091 4.538 -16.242 1.00 91.56 94 ILE A N 1
ATOM 746 C CA . ILE A 1 94 ? 12.543 5.779 -16.861 1.00 91.56 94 ILE A CA 1
ATOM 747 C C . ILE A 1 94 ? 13.606 5.443 -17.907 1.00 91.56 94 ILE A C 1
ATOM 749 O O . ILE A 1 94 ? 14.610 4.789 -17.618 1.00 91.56 94 ILE A O 1
ATOM 753 N N . GLN A 1 95 ? 13.380 5.939 -19.117 1.00 88.69 95 GLN A N 1
ATOM 754 C CA . GLN A 1 95 ? 14.329 5.980 -20.226 1.00 88.69 95 GLN A CA 1
ATOM 755 C C . GLN A 1 95 ? 14.527 7.441 -20.657 1.00 88.69 95 GLN A C 1
ATOM 757 O O . GLN A 1 95 ? 13.717 8.297 -20.283 1.00 88.69 95 GLN A O 1
ATOM 762 N N . PRO A 1 96 ? 15.530 7.756 -21.499 1.00 84.81 96 PRO A N 1
ATOM 763 C CA . PRO A 1 96 ? 15.817 9.135 -21.904 1.00 84.81 96 PRO A CA 1
ATOM 764 C C . PRO A 1 96 ? 14.630 9.879 -22.536 1.00 84.81 96 PRO A C 1
ATOM 766 O O . PRO A 1 96 ? 14.556 11.104 -22.459 1.00 84.81 96 PRO A O 1
ATOM 769 N N . HIS A 1 97 ? 13.697 9.152 -23.159 1.00 82.62 97 HIS A N 1
ATOM 770 C CA . HIS A 1 97 ? 12.571 9.732 -23.900 1.00 82.62 97 HIS A CA 1
ATOM 771 C C . HIS A 1 97 ? 11.196 9.245 -23.442 1.00 82.62 97 HIS A C 1
ATOM 773 O O . HIS A 1 97 ? 10.181 9.740 -23.929 1.00 82.62 97 HIS A O 1
ATOM 779 N N . THR A 1 98 ? 11.135 8.287 -22.519 1.00 85.38 98 THR A N 1
ATOM 780 C CA . THR A 1 98 ? 9.872 7.680 -22.093 1.00 85.38 98 THR A CA 1
ATOM 781 C C . THR A 1 98 ? 9.880 7.373 -20.610 1.00 85.38 98 THR A C 1
ATOM 783 O O . THR A 1 98 ? 10.895 7.000 -20.026 1.00 85.38 98 THR A O 1
ATOM 786 N N . LYS A 1 99 ? 8.701 7.484 -20.009 1.00 91.38 99 LYS A N 1
ATOM 787 C CA . LYS A 1 99 ? 8.442 7.096 -18.631 1.00 91.38 99 LYS A CA 1
ATOM 788 C C . LYS A 1 99 ? 7.173 6.264 -18.620 1.00 91.38 99 LYS A C 1
ATOM 790 O O . LYS A 1 99 ? 6.135 6.742 -19.069 1.00 91.38 99 LYS A O 1
ATOM 795 N N . VAL A 1 100 ? 7.259 5.043 -18.112 1.00 92.69 100 VAL A N 1
ATOM 796 C CA . VAL A 1 100 ? 6.099 4.163 -17.939 1.00 92.69 100 VAL A CA 1
ATOM 797 C C . VAL A 1 100 ? 5.949 3.823 -16.468 1.00 92.69 100 VAL A C 1
ATOM 799 O O . VAL A 1 100 ? 6.935 3.748 -15.736 1.00 92.69 100 VAL A O 1
ATOM 802 N N . ASN A 1 101 ? 4.715 3.658 -16.010 1.00 94.44 101 ASN A N 1
ATOM 803 C CA . ASN A 1 101 ? 4.432 3.303 -14.631 1.00 94.44 101 ASN A CA 1
ATOM 804 C C . ASN A 1 101 ? 3.348 2.228 -14.544 1.00 94.44 101 ASN A C 1
ATOM 806 O O . ASN A 1 101 ? 2.570 2.012 -15.473 1.00 94.44 101 ASN A O 1
ATOM 810 N N . ARG A 1 102 ? 3.349 1.514 -13.423 1.00 94.38 102 ARG A N 1
ATOM 811 C CA . ARG A 1 102 ? 2.337 0.522 -13.081 1.00 94.38 102 ARG A CA 1
ATOM 812 C C . ARG A 1 102 ? 2.129 0.549 -11.582 1.00 94.38 102 ARG A C 1
ATOM 814 O O . ARG A 1 102 ? 3.108 0.595 -10.838 1.00 94.38 102 ARG A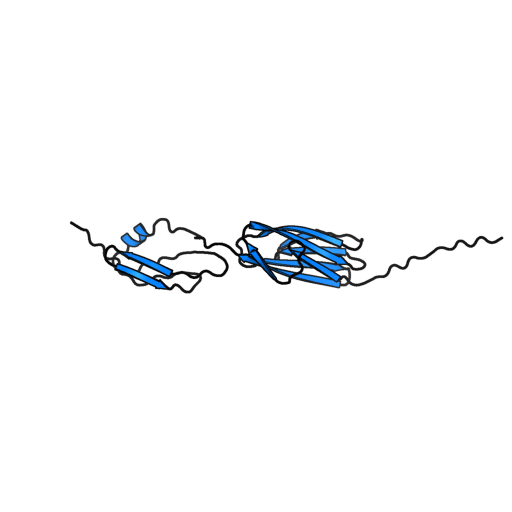 O 1
ATOM 821 N N . SER A 1 103 ? 0.874 0.495 -11.160 1.00 94.81 103 SER A N 1
ATOM 822 C CA . SER A 1 103 ? 0.510 0.573 -9.751 1.00 94.81 103 SER A CA 1
ATOM 823 C C . SER A 1 103 ? -0.279 -0.649 -9.307 1.00 94.81 103 SER A C 1
ATOM 825 O O . SER A 1 103 ? -0.944 -1.298 -10.115 1.00 94.81 103 SER A O 1
ATOM 827 N N . VAL A 1 104 ? -0.174 -0.952 -8.019 1.00 93.62 104 VAL A N 1
ATOM 828 C CA . VAL A 1 104 ? -0.972 -1.948 -7.306 1.00 93.62 104 VAL A CA 1
ATOM 829 C C . VAL A 1 104 ? -1.506 -1.323 -6.025 1.00 93.62 104 VAL A C 1
ATOM 831 O O . VAL A 1 104 ? -0.798 -0.585 -5.333 1.00 93.62 104 VAL A O 1
ATOM 834 N N . GLU A 1 105 ? -2.758 -1.623 -5.722 1.00 92.75 105 GLU A N 1
ATOM 835 C CA . GLU A 1 105 ? -3.459 -1.161 -4.535 1.00 92.75 105 GLU A CA 1
ATOM 836 C C . GLU A 1 105 ? -3.511 -2.269 -3.486 1.00 92.75 105 GLU A C 1
ATOM 838 O O . GLU A 1 105 ? -3.807 -3.430 -3.776 1.00 92.75 105 GLU A O 1
ATOM 843 N N . LEU A 1 106 ? -3.199 -1.906 -2.249 1.00 91.06 106 LEU A N 1
ATOM 844 C CA . LEU A 1 106 ? -3.126 -2.811 -1.115 1.00 91.06 106 LEU A CA 1
ATOM 845 C C . LEU A 1 106 ? -3.971 -2.248 0.024 1.00 91.06 106 LEU A C 1
ATOM 847 O O . LEU A 1 106 ? -3.722 -1.148 0.520 1.00 91.06 106 LEU A O 1
ATOM 851 N N . TYR A 1 107 ? -4.956 -3.027 0.446 1.00 89.62 107 TYR A N 1
ATOM 852 C CA . TYR A 1 107 ? -5.796 -2.754 1.600 1.00 89.62 107 TYR A CA 1
ATOM 853 C C . TYR A 1 107 ? -5.310 -3.594 2.772 1.00 89.62 107 TYR A C 1
ATOM 855 O O . TYR A 1 107 ? -5.094 -4.798 2.627 1.00 89.62 107 TYR A O 1
ATOM 863 N N . THR A 1 108 ? -5.141 -2.958 3.928 1.00 90.62 108 THR A N 1
ATOM 864 C CA . THR A 1 108 ? -4.792 -3.664 5.158 1.00 90.62 108 THR A CA 1
ATOM 865 C C . THR A 1 108 ? -6.042 -3.844 6.003 1.00 90.62 108 THR A C 1
ATOM 867 O O . THR A 1 108 ? -6.607 -2.854 6.461 1.00 90.62 108 THR A O 1
ATOM 870 N N . GLU A 1 109 ? -6.456 -5.081 6.246 1.00 89.75 109 GLU A N 1
ATOM 871 C CA . GLU A 1 109 ? -7.406 -5.407 7.303 1.00 89.75 109 GLU A CA 1
ATOM 872 C C . GLU A 1 109 ? -6.726 -5.240 8.656 1.00 89.75 109 GLU A C 1
ATOM 874 O O . GLU A 1 109 ? -5.645 -5.781 8.904 1.00 89.75 109 GLU A O 1
ATOM 879 N N . CYS A 1 110 ? -7.356 -4.470 9.538 1.00 86.12 110 CYS A N 1
ATOM 880 C CA . CYS A 1 110 ? -6.876 -4.311 10.895 1.00 86.12 110 CYS A CA 1
ATOM 881 C C . CYS A 1 110 ? -8.011 -4.338 11.919 1.00 86.12 110 CYS A C 1
ATOM 883 O O . CYS A 1 110 ? -9.075 -3.748 11.695 1.00 86.12 110 CYS A O 1
ATOM 885 N N . PRO A 1 111 ? -7.774 -5.004 13.064 1.00 84.56 111 PRO A N 1
ATOM 886 C CA . PRO A 1 111 ? -8.756 -5.108 14.127 1.00 84.56 111 PRO A CA 1
ATOM 887 C C . PRO A 1 111 ? -9.058 -3.735 14.726 1.00 84.56 111 PRO A C 1
ATOM 889 O O . PRO A 1 111 ? -8.213 -2.838 14.744 1.00 84.56 111 PRO A O 1
ATOM 892 N N . ILE A 1 112 ? -10.268 -3.600 15.264 1.00 81.38 112 ILE A N 1
ATOM 893 C CA . ILE A 1 112 ? -10.728 -2.375 15.916 1.00 81.38 112 ILE A CA 1
ATOM 894 C C . ILE A 1 112 ? -9.862 -2.101 17.147 1.00 81.38 112 ILE A C 1
ATOM 896 O O . ILE A 1 112 ? -9.687 -2.969 18.005 1.00 81.38 112 ILE A O 1
ATOM 900 N N . ARG A 1 113 ? -9.350 -0.876 17.255 1.00 80.94 113 ARG A N 1
ATOM 901 C CA . ARG A 1 113 ? -8.571 -0.406 18.403 1.00 80.94 113 ARG A CA 1
ATOM 902 C C . ARG A 1 113 ? -9.035 0.976 18.834 1.00 80.94 113 ARG A C 1
ATOM 904 O O . ARG A 1 113 ? -9.386 1.812 18.004 1.00 80.94 113 ARG A O 1
ATOM 911 N N . LEU A 1 114 ? -8.980 1.221 20.140 1.00 77.56 114 LEU A N 1
ATOM 912 C CA . LEU A 1 114 ? -9.145 2.552 20.720 1.00 77.56 114 LEU A CA 1
ATOM 913 C C . LEU A 1 114 ? -7.870 3.360 20.467 1.00 77.56 114 LEU A C 1
ATOM 915 O O . LEU A 1 114 ? -6.772 2.912 20.797 1.00 77.56 114 LEU A O 1
ATOM 919 N N . LYS A 1 115 ? -8.010 4.549 19.882 1.00 73.00 115 LYS A N 1
ATOM 920 C CA . LYS A 1 115 ? -6.895 5.483 19.684 1.00 73.00 115 LYS A CA 1
ATOM 921 C C . LYS A 1 115 ? -6.471 6.109 21.010 1.00 73.00 115 LYS A C 1
ATOM 923 O O . LYS A 1 115 ? -5.282 6.301 21.247 1.00 73.00 115 LYS A O 1
ATOM 928 N N . GLN A 1 116 ? -7.442 6.392 21.875 1.00 68.81 116 GLN A N 1
ATOM 929 C CA . GLN A 1 116 ? -7.216 6.921 23.211 1.00 68.81 116 GLN A CA 1
ATOM 930 C C . GLN A 1 116 ? -8.333 6.450 24.147 1.00 68.81 116 GLN A C 1
ATOM 932 O O . GLN A 1 116 ? -9.512 6.634 23.852 1.00 68.81 116 GLN A O 1
ATOM 937 N N . LEU A 1 117 ? -7.968 5.853 25.286 1.00 61.16 117 LEU A N 1
ATOM 938 C CA . LEU A 1 117 ? -8.908 5.711 26.395 1.00 61.16 117 LEU A CA 1
ATOM 939 C C . LEU A 1 117 ? -9.065 7.083 27.054 1.00 61.16 117 LEU A C 1
ATOM 941 O O . LEU A 1 117 ? -8.076 7.677 27.491 1.00 61.16 117 LEU A O 1
ATOM 945 N N . ILE A 1 118 ? -10.299 7.570 27.176 1.00 63.66 118 ILE A N 1
ATOM 946 C CA . ILE A 1 118 ? -10.586 8.660 28.107 1.00 63.66 118 ILE A CA 1
ATOM 947 C C . ILE A 1 118 ? -10.365 8.085 29.507 1.00 63.66 118 ILE A C 1
ATOM 949 O O . ILE A 1 118 ? -11.186 7.328 30.014 1.00 63.66 118 ILE A O 1
ATOM 953 N N . ALA A 1 119 ? -9.230 8.419 30.122 1.00 56.38 119 ALA A N 1
ATOM 954 C CA . ALA A 1 119 ? -8.813 7.851 31.404 1.00 56.38 119 ALA A CA 1
ATOM 955 C C . ALA A 1 119 ? -9.762 8.185 32.572 1.00 56.38 119 ALA A C 1
ATOM 957 O O . ALA A 1 119 ? -9.624 7.604 33.636 1.00 56.38 119 ALA A O 1
ATOM 958 N N . ASN A 1 120 ? -10.713 9.103 32.381 1.00 56.94 120 ASN A N 1
ATOM 959 C CA . ASN A 1 120 ? -11.467 9.750 33.451 1.00 56.94 120 ASN A CA 1
ATOM 960 C C . ASN A 1 120 ? -12.901 10.109 33.017 1.00 56.94 120 ASN A C 1
ATOM 962 O O . ASN A 1 120 ? -13.375 11.219 33.244 1.00 56.94 120 ASN A O 1
ATOM 966 N N . VAL A 1 121 ? -13.603 9.181 32.357 1.00 60.12 121 VAL A N 1
ATOM 967 C CA . VAL A 1 121 ? -15.022 9.388 31.998 1.00 60.12 121 VAL A CA 1
ATOM 968 C C . VAL A 1 121 ? -15.861 9.642 33.260 1.00 60.12 121 VAL A C 1
ATOM 970 O O . VAL A 1 121 ? -16.713 10.524 33.268 1.00 60.12 121 VAL A O 1
ATOM 973 N N . THR A 1 122 ? -15.559 8.939 34.354 1.00 57.22 122 THR A N 1
ATOM 974 C CA . THR A 1 122 ? -16.300 9.020 35.620 1.00 57.22 122 THR A CA 1
ATOM 975 C C . THR A 1 122 ? -16.217 10.402 36.272 1.00 57.22 122 THR A C 1
ATOM 977 O O . THR A 1 122 ? -17.245 10.984 36.596 1.00 57.22 122 THR A O 1
ATOM 980 N N . THR A 1 123 ? -15.023 10.996 36.380 1.00 58.06 123 THR A N 1
ATOM 981 C CA . THR A 1 123 ? -14.854 12.322 37.008 1.00 58.06 123 THR A CA 1
ATOM 982 C C . THR A 1 123 ? -15.384 13.468 36.139 1.00 58.06 123 THR A C 1
ATOM 984 O O . THR A 1 123 ? -15.803 14.505 36.659 1.00 58.06 123 THR A O 1
ATOM 987 N N . GLN A 1 124 ? -15.426 13.294 34.812 1.00 57.22 124 GLN A N 1
ATOM 988 C CA . GLN A 1 124 ? -16.114 14.237 33.923 1.00 57.22 124 GLN A CA 1
ATOM 989 C C . GLN A 1 124 ? -17.640 14.156 34.059 1.00 57.22 124 GLN A C 1
ATOM 991 O O . GLN A 1 124 ? -18.297 15.192 34.000 1.00 57.22 124 GLN A O 1
ATOM 996 N N . LEU A 1 125 ? -18.198 12.963 34.286 1.00 61.88 125 LEU A N 1
ATOM 997 C CA . LEU A 1 125 ? -19.637 12.780 34.504 1.00 61.88 125 LEU A CA 1
ATOM 998 C C . LEU A 1 125 ? -20.088 13.334 35.865 1.00 61.88 125 LEU A C 1
ATOM 1000 O O . LEU A 1 125 ? -21.087 14.045 35.930 1.00 61.88 125 LEU A O 1
ATOM 1004 N N . GLU A 1 126 ? -19.331 13.076 36.933 1.00 61.81 126 GLU A N 1
ATOM 1005 C CA . GLU A 1 126 ? -19.646 13.547 38.294 1.00 61.81 126 GLU A CA 1
ATOM 1006 C C . GLU A 1 126 ? -19.619 15.079 38.424 1.00 61.81 126 GLU A C 1
ATOM 1008 O O . GLU A 1 126 ? -20.380 15.654 39.198 1.00 61.81 126 GLU A O 1
ATOM 1013 N N . SER A 1 127 ? -18.778 15.762 37.642 1.00 60.34 127 SER A N 1
ATOM 1014 C CA . SER A 1 127 ? -18.664 17.230 37.669 1.00 60.34 127 SER A CA 1
ATOM 1015 C C . SER A 1 127 ? -19.764 17.969 36.893 1.00 60.34 127 SER A C 1
ATOM 1017 O O . SER A 1 127 ? -19.823 19.196 36.965 1.00 60.34 127 SER A O 1
ATOM 1019 N N . HIS A 1 128 ? -20.641 17.254 36.176 1.00 61.28 128 HIS A N 1
ATOM 1020 C CA . HIS A 1 128 ? -21.630 17.831 35.253 1.00 61.28 128 HIS A CA 1
ATOM 1021 C C . HIS A 1 128 ? -23.072 17.353 35.513 1.00 61.28 128 HIS A C 1
ATOM 1023 O O . HIS A 1 128 ? -23.879 17.265 34.585 1.00 61.28 128 HIS A O 1
ATOM 1029 N N . ILE A 1 129 ? -23.428 17.068 36.771 1.00 60.69 129 ILE A N 1
ATOM 1030 C CA . ILE A 1 129 ? -24.808 16.730 37.169 1.00 60.69 129 ILE A CA 1
ATOM 1031 C C . ILE A 1 129 ? -25.786 17.805 36.650 1.00 60.69 129 ILE A C 1
ATOM 1033 O O . ILE A 1 129 ? -25.570 19.001 36.845 1.00 60.69 129 ILE A O 1
ATOM 1037 N N . GLY A 1 130 ? -26.853 17.382 35.960 1.00 61.00 130 GLY A N 1
ATOM 1038 C CA . GLY A 1 130 ? -27.850 18.276 35.346 1.00 61.00 130 GLY A CA 1
ATOM 1039 C C . GLY A 1 130 ? -27.437 18.925 34.013 1.00 61.00 130 GLY A C 1
ATOM 1040 O O . GLY A 1 130 ? -28.140 19.803 33.519 1.00 61.00 130 GLY A O 1
ATOM 1041 N N . SER A 1 131 ? -26.304 18.528 33.421 1.00 58.00 131 SER A N 1
ATOM 1042 C CA . SER A 1 131 ? -25.825 19.029 32.123 1.00 58.00 131 SER A CA 1
ATOM 1043 C C . SER A 1 131 ? -25.654 17.911 31.093 1.00 58.00 131 SER A C 1
ATOM 1045 O O . SER A 1 131 ? -25.438 16.750 31.430 1.00 58.00 131 SER A O 1
ATOM 1047 N N . LEU A 1 132 ? -25.716 18.274 29.808 1.00 57.56 132 LEU A N 1
ATOM 1048 C CA . LEU A 1 132 ? -25.413 17.358 28.708 1.00 57.56 132 LEU A CA 1
ATOM 1049 C C . LEU A 1 132 ? -23.911 17.064 28.662 1.00 57.56 132 LEU A C 1
ATOM 1051 O O . LEU A 1 132 ? -23.106 17.975 28.471 1.00 57.56 132 LEU A O 1
ATOM 1055 N N . VAL A 1 133 ? -23.545 15.787 28.762 1.00 63.28 133 VAL A N 1
ATOM 1056 C CA . VAL A 1 133 ? -22.162 15.318 28.607 1.00 63.28 133 VAL A CA 1
ATOM 1057 C C . VAL A 1 133 ? -22.010 14.607 27.266 1.00 63.28 133 VAL A C 1
ATOM 1059 O O . VAL A 1 133 ? -22.806 13.731 26.932 1.00 63.28 133 VAL A O 1
ATOM 1062 N N . ALA A 1 134 ? -20.979 14.979 26.504 1.00 64.44 134 ALA A N 1
ATOM 1063 C CA . ALA A 1 134 ? -20.599 14.308 25.267 1.00 64.44 134 ALA A CA 1
ATOM 1064 C C . ALA A 1 134 ? -19.349 13.451 25.496 1.00 64.44 134 ALA A C 1
ATOM 1066 O O . ALA A 1 134 ? -18.299 13.966 25.877 1.00 64.44 134 ALA A O 1
ATOM 1067 N N . ILE A 1 135 ? -19.456 12.147 25.235 1.00 67.62 135 ILE A N 1
ATOM 1068 C CA . ILE A 1 135 ? -18.327 11.211 25.293 1.00 67.62 135 ILE A CA 1
ATOM 1069 C C . ILE A 1 135 ? -17.855 10.954 23.866 1.00 67.62 135 ILE A C 1
ATOM 1071 O O . ILE A 1 135 ? -18.619 10.449 23.046 1.00 67.62 135 ILE A O 1
ATOM 1075 N N . LEU A 1 136 ? -16.598 11.293 23.583 1.00 67.31 136 LEU A N 1
ATOM 1076 C CA . LEU A 1 136 ? -15.965 11.054 22.288 1.00 67.31 136 LEU A CA 1
ATOM 1077 C C . LEU A 1 136 ? -15.090 9.805 22.364 1.00 67.31 136 LEU A C 1
ATOM 1079 O O . LEU A 1 136 ? -14.163 9.733 23.166 1.00 67.31 136 LEU A O 1
ATOM 1083 N N . ILE A 1 137 ? -15.382 8.818 21.523 1.00 70.88 137 ILE A N 1
ATOM 1084 C CA . ILE A 1 137 ? -14.603 7.583 21.438 1.00 70.88 137 ILE A CA 1
ATOM 1085 C C . ILE A 1 137 ? -13.904 7.556 20.082 1.00 70.88 137 ILE A C 1
ATOM 1087 O O . ILE A 1 137 ? -14.546 7.339 19.055 1.00 70.88 137 ILE A O 1
ATOM 1091 N N . ASP A 1 138 ? -12.586 7.753 20.103 1.00 72.75 138 ASP A N 1
ATOM 1092 C CA . ASP A 1 138 ? -11.747 7.643 18.913 1.00 72.75 138 ASP A CA 1
ATOM 1093 C C . ASP A 1 138 ? -11.297 6.195 18.727 1.00 72.75 138 ASP A C 1
ATOM 1095 O O . ASP A 1 138 ? -10.580 5.619 19.552 1.00 72.75 138 ASP A O 1
ATOM 1099 N N . ILE A 1 139 ? -11.689 5.619 17.602 1.00 76.44 139 ILE A N 1
ATOM 1100 C CA . ILE A 1 139 ? -11.441 4.230 17.223 1.00 76.44 139 ILE A CA 1
ATOM 1101 C C . ILE A 1 139 ? -10.982 4.170 15.779 1.00 76.44 139 ILE A C 1
ATOM 1103 O O . ILE A 1 139 ? -11.353 4.996 14.946 1.00 76.44 139 ILE A O 1
ATOM 1107 N N . TYR A 1 140 ? -10.148 3.185 15.485 1.00 78.94 140 TYR A N 1
ATOM 1108 C CA . TYR A 1 140 ? -9.655 2.936 14.142 1.00 78.94 140 TYR A CA 1
ATOM 1109 C C . TYR A 1 140 ? -9.635 1.434 13.864 1.00 78.94 140 TYR A C 1
ATOM 1111 O O . TYR A 1 140 ? -9.518 0.617 14.778 1.00 78.94 140 TYR A O 1
ATOM 1119 N N . GLY A 1 141 ? -9.798 1.084 12.593 1.00 80.94 141 GLY A N 1
ATOM 1120 C CA . GLY A 1 141 ? -9.872 -0.286 12.102 1.00 80.94 141 GLY A CA 1
ATOM 1121 C C . GLY A 1 141 ? -10.275 -0.291 10.630 1.00 80.94 141 GLY A C 1
ATOM 1122 O O . GLY A 1 141 ? -10.814 0.702 10.127 1.00 80.94 141 GLY A O 1
ATOM 1123 N N . TYR A 1 142 ? -9.997 -1.392 9.939 1.00 83.19 142 TYR A N 1
ATOM 1124 C CA . TYR A 1 142 ? -10.408 -1.598 8.553 1.00 83.19 142 TYR A CA 1
ATOM 1125 C C . TYR A 1 142 ? -10.819 -3.068 8.332 1.00 83.19 142 TYR A C 1
ATOM 1127 O O . TYR A 1 142 ? -10.083 -3.946 8.780 1.00 83.19 142 TYR A O 1
ATOM 1135 N N . PRO A 1 143 ? -11.928 -3.364 7.623 1.00 79.56 143 PRO A N 1
ATOM 1136 C CA . PRO A 1 143 ? -12.885 -2.426 7.026 1.00 79.56 143 PRO A CA 1
ATOM 1137 C C . PRO A 1 143 ? -13.526 -1.487 8.049 1.00 79.56 143 PRO A C 1
ATOM 1139 O O . PRO A 1 143 ? -13.444 -1.730 9.253 1.00 79.56 143 PRO A O 1
ATOM 1142 N N . LYS A 1 144 ? -14.114 -0.378 7.576 1.00 77.56 144 LYS A N 1
ATOM 1143 C CA . LYS A 1 144 ? -14.699 0.639 8.461 1.00 77.56 144 LYS A CA 1
ATOM 1144 C C . LYS A 1 144 ? -15.633 -0.047 9.472 1.00 77.56 144 LYS A C 1
ATOM 1146 O O . LYS A 1 144 ? -16.605 -0.667 9.033 1.00 77.56 144 LYS A O 1
ATOM 1151 N N . PRO A 1 145 ? -15.374 0.055 10.784 1.00 72.81 145 PRO A N 1
ATOM 1152 C CA . PRO A 1 145 ? -16.141 -0.726 11.734 1.00 72.81 145 PRO A CA 1
ATOM 1153 C C . PRO A 1 145 ? -17.525 -0.124 11.996 1.00 72.81 145 PRO A C 1
ATOM 1155 O O . PRO A 1 145 ? -17.777 1.054 11.726 1.00 72.81 145 PRO A O 1
ATOM 1158 N N . ILE A 1 146 ? -18.417 -0.962 12.522 1.00 71.38 146 ILE A N 1
ATOM 1159 C CA . ILE A 1 146 ? -19.771 -0.603 12.956 1.00 71.38 146 ILE A CA 1
ATOM 1160 C C . ILE A 1 146 ? -19.783 -0.618 14.483 1.00 71.38 146 ILE A C 1
ATOM 1162 O O . ILE A 1 146 ? -19.222 -1.531 15.091 1.00 71.38 146 ILE A O 1
ATOM 1166 N N . TYR A 1 147 ? -20.421 0.378 15.096 1.00 69.94 147 TYR A N 1
ATOM 1167 C CA . TYR A 1 147 ? -20.400 0.563 16.544 1.00 69.94 147 TYR A CA 1
ATOM 1168 C C . TYR A 1 147 ? -21.808 0.669 17.118 1.00 69.94 147 TYR A C 1
ATOM 1170 O O . TYR A 1 147 ? -22.687 1.294 16.526 1.00 69.94 147 TYR A O 1
ATOM 1178 N N . TYR A 1 148 ? -21.969 0.111 18.314 1.00 64.00 148 TYR A N 1
ATOM 1179 C CA . TYR A 1 148 ? -23.146 0.260 19.159 1.00 64.00 148 TYR A CA 1
ATOM 1180 C C . TYR A 1 148 ? -22.688 0.737 20.541 1.00 64.00 148 TYR A C 1
ATOM 1182 O O . TYR A 1 148 ? -21.690 0.253 21.080 1.00 64.00 148 TYR A O 1
ATOM 1190 N N . GLY A 1 149 ? -23.380 1.730 21.090 1.00 62.91 149 GLY A N 1
ATOM 1191 C CA . GLY A 1 149 ? -23.154 2.226 22.441 1.00 62.91 149 GLY A CA 1
ATOM 1192 C C . GLY A 1 149 ? -24.144 1.599 23.413 1.00 62.91 149 GLY A C 1
ATOM 1193 O O . GLY A 1 149 ? -25.321 1.451 23.085 1.00 62.91 149 GLY A O 1
ATOM 1194 N N . ILE A 1 150 ? -23.675 1.245 24.610 1.00 62.22 150 ILE A N 1
ATOM 1195 C CA . ILE A 1 150 ? -24.529 0.819 25.722 1.00 62.22 150 ILE A CA 1
ATOM 1196 C C . ILE A 1 150 ? -24.173 1.679 26.931 1.00 62.22 150 ILE A C 1
ATOM 1198 O O . ILE A 1 150 ? -23.038 1.644 27.406 1.00 62.22 150 ILE A O 1
ATOM 1202 N N . ILE A 1 151 ? -25.142 2.440 27.435 1.00 64.94 151 ILE A N 1
ATOM 1203 C CA . ILE A 1 151 ? -25.044 3.125 28.726 1.00 64.94 151 ILE A CA 1
ATOM 1204 C C . ILE A 1 151 ? -25.831 2.298 29.735 1.00 64.94 151 ILE A C 1
ATOM 1206 O O . ILE A 1 151 ? -27.019 2.043 29.539 1.00 64.94 151 ILE A O 1
ATOM 1210 N N . LYS A 1 152 ? -25.165 1.886 30.816 1.00 59.84 152 LYS A N 1
ATOM 1211 C CA . LYS A 1 152 ? -25.796 1.200 31.945 1.00 59.84 152 LYS A CA 1
ATOM 1212 C C . LYS A 1 152 ? -25.793 2.123 33.155 1.00 59.84 152 LYS A C 1
ATOM 1214 O O . LYS A 1 152 ? -24.730 2.570 33.577 1.00 59.84 152 LYS A O 1
ATOM 1219 N N . SER A 1 153 ? -26.973 2.382 33.703 1.00 62.81 153 SER A N 1
ATOM 1220 C CA . SER A 1 153 ? -27.151 2.879 35.066 1.00 62.81 153 SER A CA 1
ATOM 1221 C C . SER A 1 153 ? -27.711 1.752 35.935 1.00 62.81 153 SER A C 1
ATOM 1223 O O . SER A 1 153 ? -28.188 0.740 35.416 1.00 62.81 153 SER A O 1
ATOM 1225 N N . ASN A 1 154 ? -27.704 1.930 37.257 1.00 57.53 154 ASN A N 1
ATOM 1226 C CA . ASN A 1 154 ? -28.267 0.951 38.193 1.00 57.53 154 ASN A CA 1
ATOM 1227 C C . ASN A 1 154 ? -29.766 0.661 37.942 1.00 57.53 154 ASN A C 1
ATOM 1229 O O . ASN A 1 154 ? -30.263 -0.367 38.393 1.00 57.53 154 ASN A O 1
ATOM 1233 N N . ALA A 1 155 ? -30.474 1.532 37.207 1.00 51.06 155 ALA A N 1
ATOM 1234 C CA . ALA A 1 155 ? -31.908 1.421 36.936 1.00 51.06 155 ALA A CA 1
ATOM 1235 C C . ALA A 1 155 ? -32.269 1.202 35.451 1.00 51.06 155 ALA A C 1
ATOM 1237 O O . ALA A 1 155 ? -33.375 0.745 35.166 1.00 51.06 155 ALA A O 1
ATOM 1238 N N . THR A 1 156 ? -31.386 1.525 34.497 1.00 49.19 156 THR A N 1
ATOM 1239 C CA . THR A 1 156 ? -31.719 1.510 33.059 1.00 49.19 156 THR A CA 1
ATOM 1240 C C . THR A 1 156 ? -30.527 1.179 32.165 1.00 49.19 156 THR A C 1
ATOM 1242 O O . THR A 1 156 ? -29.420 1.673 32.378 1.00 49.19 156 THR A O 1
ATOM 1245 N N . GLU A 1 157 ? -30.788 0.423 31.098 1.00 52.84 157 GLU A N 1
ATOM 1246 C CA . GLU A 1 157 ? -29.865 0.209 29.983 1.00 52.84 157 GLU A CA 1
ATOM 1247 C C . GLU A 1 157 ? -30.391 0.948 28.747 1.00 52.84 157 GLU A C 1
ATOM 1249 O O . GLU A 1 157 ? -31.542 0.761 28.353 1.00 52.84 157 GLU A O 1
ATOM 1254 N N . ILE A 1 158 ? -29.560 1.805 28.153 1.00 52.66 158 ILE A N 1
ATOM 1255 C CA . ILE A 1 158 ? -29.890 2.540 26.929 1.00 52.66 158 ILE A CA 1
ATOM 1256 C C . ILE A 1 158 ? -28.883 2.154 25.852 1.00 52.66 158 ILE A C 1
ATOM 1258 O O . ILE A 1 158 ? -27.675 2.344 26.017 1.00 52.66 158 ILE A O 1
ATOM 1262 N N . SER A 1 159 ? -29.395 1.627 24.743 1.00 51.19 159 SER A N 1
ATOM 1263 C CA . SER A 1 159 ? -28.614 1.265 23.561 1.00 51.19 159 SER A CA 1
ATOM 1264 C C . SER A 1 159 ? -28.812 2.308 22.465 1.00 51.19 159 SER A C 1
ATOM 1266 O O . SER A 1 159 ? -29.931 2.769 22.246 1.00 51.19 159 SER A O 1
ATOM 1268 N N . PHE A 1 160 ? -27.746 2.673 21.760 1.00 54.62 160 PHE A N 1
ATOM 1269 C CA . PHE A 1 160 ? -27.833 3.580 20.616 1.00 54.62 160 PHE A CA 1
ATOM 1270 C C . PHE A 1 160 ? -26.860 3.174 19.510 1.00 54.62 160 PHE A C 1
ATOM 1272 O O . PHE A 1 160 ? -25.728 2.761 19.773 1.00 54.62 160 PHE A O 1
ATOM 1279 N N . ASP A 1 161 ? -27.311 3.324 18.266 1.00 48.47 161 ASP A N 1
ATOM 1280 C CA . ASP A 1 161 ? -26.487 3.107 17.083 1.00 48.47 161 ASP A CA 1
ATOM 1281 C C . ASP A 1 161 ? -25.656 4.347 16.786 1.00 48.47 161 ASP A C 1
ATOM 1283 O O . ASP A 1 161 ? -26.148 5.478 16.796 1.00 48.47 161 ASP A O 1
ATOM 1287 N N . VAL A 1 162 ? -24.382 4.127 16.476 1.00 54.88 162 VAL A N 1
ATOM 1288 C CA . VAL A 1 162 ? -23.474 5.204 16.112 1.00 54.88 162 VAL A CA 1
ATOM 1289 C C . VAL A 1 162 ? -23.016 5.011 14.675 1.00 54.88 162 VAL A C 1
ATOM 1291 O O . VAL A 1 162 ? -22.186 4.156 14.369 1.00 54.88 162 VAL A O 1
ATOM 1294 N N . THR A 1 163 ? -23.500 5.867 13.779 1.00 43.97 163 THR A N 1
ATOM 1295 C CA . THR A 1 163 ? -23.040 5.905 12.388 1.00 43.97 163 THR A CA 1
ATOM 1296 C C . THR A 1 163 ? -21.992 7.004 12.202 1.00 43.97 163 THR A C 1
ATOM 1298 O O . THR A 1 163 ? -22.336 8.183 12.165 1.00 43.97 163 THR A O 1
ATOM 1301 N N . GLY A 1 164 ? -20.708 6.655 12.049 1.00 42.19 164 GLY A N 1
ATOM 1302 C CA . GLY A 1 164 ? -19.655 7.656 11.821 1.00 42.19 164 GLY A CA 1
ATOM 1303 C C . GLY A 1 164 ? -18.244 7.189 12.177 1.00 42.19 164 GLY A C 1
ATOM 1304 O O . GLY A 1 164 ? -18.058 6.074 12.643 1.00 42.19 164 GLY A O 1
ATOM 1305 N N . TRP A 1 165 ? -17.242 8.038 11.923 1.00 34.00 165 TRP A N 1
ATOM 1306 C CA . TRP A 1 165 ? -15.891 7.884 12.498 1.00 34.00 165 TRP A CA 1
ATOM 1307 C C . TRP A 1 165 ? -15.807 8.408 13.942 1.00 34.00 165 TRP A C 1
ATOM 1309 O O . TRP A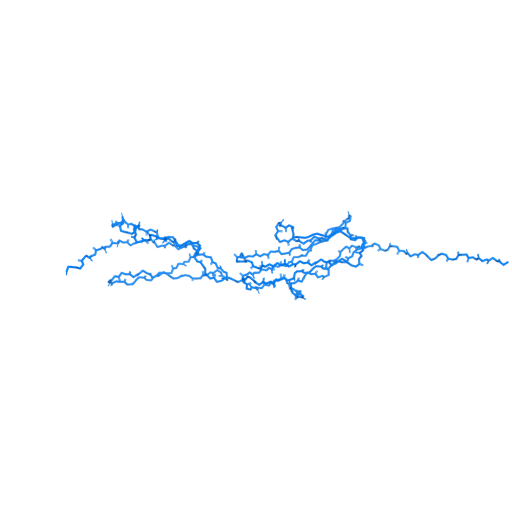 1 165 ? -14.831 8.133 14.623 1.00 34.00 165 TRP A O 1
ATOM 1319 N N . ASN A 1 166 ? -16.850 9.113 14.397 1.00 34.34 166 ASN A N 1
ATOM 1320 C CA . ASN A 1 166 ? -16.982 9.674 15.735 1.00 34.34 166 ASN A CA 1
ATOM 1321 C C . ASN A 1 166 ? -18.319 9.221 16.324 1.00 34.34 166 ASN A C 1
ATOM 1323 O O . ASN A 1 166 ? -19.347 9.297 15.643 1.00 34.34 166 ASN A O 1
ATOM 1327 N N . ALA A 1 167 ? -18.298 8.784 17.581 1.00 36.53 167 ALA A N 1
ATOM 1328 C CA . ALA A 1 167 ? -19.500 8.540 18.360 1.00 36.53 167 ALA A CA 1
ATOM 1329 C C . ALA A 1 167 ? -19.895 9.780 19.148 1.00 36.53 167 ALA A C 1
ATOM 1331 O O . ALA A 1 167 ? -19.095 10.289 19.925 1.00 36.53 167 ALA A O 1
ATOM 1332 N N . PHE A 1 168 ? -21.127 10.248 18.951 1.00 34.75 168 PHE A N 1
ATOM 1333 C CA . PHE A 1 168 ? -21.724 11.299 19.763 1.00 34.75 168 PHE A CA 1
ATOM 1334 C C . PHE A 1 168 ? -22.859 10.680 20.571 1.00 34.75 168 PHE A C 1
ATOM 1336 O O . PHE A 1 168 ? -23.888 10.308 20.014 1.00 34.75 168 PHE A O 1
ATOM 1343 N N . ALA A 1 169 ? -22.676 10.572 21.882 1.00 38.62 169 ALA A N 1
ATOM 1344 C CA . ALA A 1 169 ? -23.800 10.458 22.79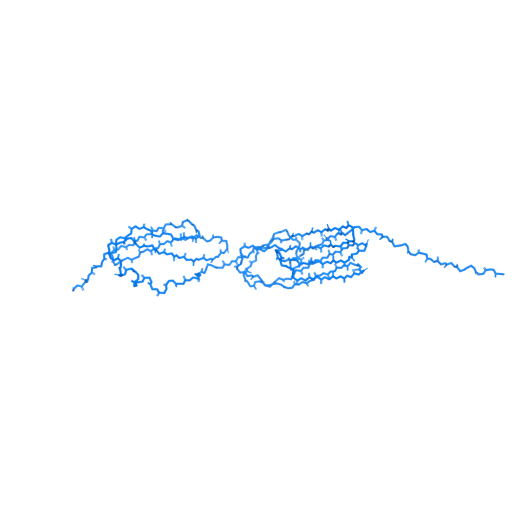7 1.00 38.62 169 ALA A CA 1
ATOM 1345 C C . ALA A 1 169 ? -24.113 11.875 23.290 1.00 38.62 169 ALA A C 1
ATOM 1347 O O . ALA A 1 169 ? -23.300 12.479 23.982 1.00 38.62 169 ALA A O 1
ATOM 1348 N N . THR A 1 170 ? -25.255 12.428 22.896 1.00 33.59 170 THR A N 1
ATOM 1349 C CA . THR A 1 170 ? -25.784 13.689 23.433 1.00 33.59 170 THR A CA 1
ATOM 1350 C C . THR A 1 170 ? -27.190 13.412 23.935 1.00 33.59 170 THR A C 1
ATOM 1352 O O . THR A 1 170 ? -28.012 12.963 23.140 1.00 33.59 170 THR A O 1
ATOM 1355 N N . GLY A 1 171 ? -27.486 13.681 25.211 1.00 33.72 171 GLY A N 1
ATOM 1356 C CA . GLY A 1 171 ? -28.887 13.704 25.650 1.00 33.72 171 GLY A CA 1
ATOM 1357 C C . GLY A 1 171 ? -29.240 13.256 27.064 1.00 33.72 171 GLY A C 1
ATOM 1358 O O . GLY A 1 171 ? -30.433 13.176 27.325 1.00 33.72 171 GLY A O 1
ATOM 1359 N N . TYR A 1 172 ? -28.302 12.949 27.965 1.00 41.22 172 TYR A N 1
ATOM 1360 C CA . TYR A 1 172 ? -28.682 12.321 29.239 1.00 41.22 172 TYR A CA 1
ATOM 1361 C C . TYR A 1 172 ? -28.356 13.183 30.453 1.00 41.22 172 TYR A C 1
ATOM 1363 O O . TYR A 1 172 ? -27.224 13.624 30.637 1.00 41.22 172 TYR A O 1
ATOM 1371 N N . GLU A 1 173 ? -29.383 13.401 31.270 1.00 32.03 173 GLU A N 1
ATOM 1372 C CA . GLU A 1 173 ? -29.287 13.986 32.599 1.00 32.03 173 GLU A CA 1
ATOM 1373 C C . GLU A 1 173 ? -28.753 12.902 33.545 1.00 32.03 173 GLU A C 1
ATOM 1375 O O . GLU A 1 173 ? -29.370 11.851 33.724 1.00 32.03 173 GLU A O 1
ATOM 1380 N N . VAL A 1 174 ? -27.559 13.114 34.096 1.00 33.97 174 VAL A N 1
ATOM 1381 C CA . VAL A 1 174 ? -26.976 12.206 35.088 1.00 33.97 174 VAL A CA 1
ATOM 1382 C C . VAL A 1 174 ? -27.655 12.492 36.426 1.00 33.97 174 VAL A C 1
ATOM 1384 O O . VAL A 1 174 ? -27.382 13.523 37.038 1.00 33.97 174 VAL A O 1
ATOM 1387 N N . SER A 1 175 ? -28.544 11.606 36.879 1.00 30.28 175 SER A N 1
ATOM 1388 C CA . SER A 1 175 ? -29.056 11.620 38.251 1.00 30.28 175 SER A CA 1
ATOM 1389 C C . SER A 1 175 ? -28.299 10.597 39.099 1.00 30.28 175 SER A C 1
ATOM 1391 O O . SER A 1 175 ? -28.202 9.418 38.763 1.00 30.28 175 SER A O 1
ATOM 1393 N N . TYR A 1 176 ? -27.720 11.076 40.198 1.00 27.67 176 TYR A N 1
ATOM 1394 C CA . TYR A 1 176 ? -27.113 10.251 41.235 1.00 27.67 176 TYR A CA 1
ATOM 1395 C C . TYR A 1 176 ? -28.153 10.055 42.340 1.00 27.67 176 TYR A C 1
ATOM 1397 O O . TYR A 1 176 ? -28.682 11.038 42.862 1.00 27.67 176 TYR A O 1
ATOM 1405 N N . GLN A 1 177 ? -28.473 8.805 42.671 1.00 27.11 177 GLN A N 1
ATOM 1406 C CA . GLN A 1 177 ? -29.311 8.474 43.818 1.00 27.11 177 GLN A CA 1
ATOM 1407 C C . GLN A 1 177 ? -28.452 7.663 44.787 1.00 27.11 177 GLN A C 1
ATOM 1409 O O . GLN A 1 177 ? -27.942 6.601 44.440 1.00 27.11 177 GLN A O 1
ATOM 1414 N N . GLU A 1 178 ? -28.217 8.239 45.960 1.00 25.94 178 GLU A N 1
ATOM 1415 C CA . GLU A 1 178 ? -27.415 7.650 47.026 1.00 25.94 178 GLU A CA 1
ATOM 1416 C C . GLU A 1 178 ? -28.308 6.656 47.785 1.00 25.94 178 GLU A C 1
ATOM 1418 O O . GLU A 1 178 ? -29.312 7.058 48.377 1.00 25.94 178 GLU A O 1
ATOM 1423 N N . ASP A 1 179 ? -27.998 5.359 47.710 1.00 30.50 179 ASP A N 1
ATOM 1424 C CA . ASP A 1 179 ? -28.705 4.336 48.487 1.00 30.50 179 ASP A CA 1
ATOM 1425 C C . ASP A 1 179 ? -28.292 4.463 49.965 1.00 30.50 179 ASP A C 1
ATOM 1427 O O . ASP A 1 179 ? -27.138 4.214 50.320 1.00 30.50 179 ASP A O 1
ATOM 1431 N N . THR A 1 180 ? -29.233 4.890 50.814 1.00 35.41 180 THR A N 1
ATOM 1432 C CA . THR A 1 180 ? -29.121 4.890 52.287 1.00 35.41 180 THR A CA 1
ATOM 1433 C C . THR A 1 180 ? -29.335 3.511 52.886 1.00 35.41 180 THR A C 1
ATOM 1435 O O . THR A 1 180 ? -30.320 2.860 52.464 1.00 35.41 180 THR A O 1
#